Protein AF-A0A9W8L2B1-F1 (afdb_monomer)

Radius of gyration: 26.45 Å; Cα contacts (8 Å, |Δi|>4): 76; chains: 1; bounding box: 71×74×64 Å

Sequence (152 aa):
MVITTKRAAAPSTQTQLKIKTGAVNRLVKERQLYLKEIDEQRVRVEEYRQRAIAETGESKRKTYDADLRKQNEVLEETVLMVPHMERRIRDAMQDLENLVLSMKDGAEDIEALASAKEAIAAAASVFASTNTKPAVSASAKPDVSASAKPAE

InterPro domains:
  IPR004226 Tubulin binding cofactor A [PF02970] (13-120)
  IPR004226 Tubulin binding cofactor A [PTHR21500] (13-128)
  IPR036126 Tubulin binding cofactor A superfamily [SSF46988] (16-119)

Solvent-accessible surface area (backbone atoms only — not comparable to full-atom values): 9078 Å² total; per-residue (Å²): 134,83,83,77,76,79,77,76,74,80,74,51,70,69,55,49,47,56,51,39,31,52,49,33,49,48,43,53,51,52,45,52,50,52,52,51,49,50,53,54,48,50,52,50,49,50,56,51,50,53,52,43,70,72,54,87,50,71,73,60,38,56,50,41,53,52,52,52,50,54,49,48,52,56,44,49,60,55,56,63,45,52,64,55,41,52,50,53,38,50,55,41,39,52,53,40,51,54,51,56,63,72,39,73,86,71,76,86,54,67,66,64,51,51,51,37,53,50,35,43,52,57,56,50,52,62,58,63,65,65,72,63,69,79,80,71,76,77,75,75,74,82,89,83,84,81,91,76,80,91,78,136

Mean predicted aligned error: 12.14 Å

Secondary structure (DSSP, 8-state):
-------PPPPPHHHHHHHHHHHHHHHHHHHHHHHHHHHHHHHHHHHHHHHHHH---HHHHHHHHHHHHHHHHHHHHHHHHHHHHHHHHHHHHHHHHHHHHHTTT----HHHHHHHHHHHHHHHHHHHGGGS--------------------

Nearest PDB structures (foldseek):
  6r2g-assembly1_A  TM=5.305E-01  e=1.442E-02  Human immunodeficiency virus 1
  1g73-assembly2_B  TM=6.289E-01  e=1.417E+00  Homo sapiens
  8auw-assembly1_D  TM=6.347E-01  e=2.205E+00  Homo sapiens
  5sw8-assembly1_B  TM=4.053E-01  e=4.957E-01  Homo sapiens
  4ilo-assembly1_A  TM=4.086E-01  e=2.906E+00  Chlamydia trachomatis L2/434/Bu

pLDDT: mean 79.87, std 19.39, range [30.67, 97.25]

Organism: NCBI:txid417178

Structure (mmCIF, N/CA/C/O backbone):
data_AF-A0A9W8L2B1-F1
#
_entry.id   AF-A0A9W8L2B1-F1
#
loop_
_atom_site.group_PDB
_atom_site.id
_atom_site.type_symbol
_atom_site.label_atom_id
_atom_site.label_alt_id
_atom_site.label_comp_id
_atom_site.label_asym_id
_atom_site.label_entity_id
_atom_site.label_seq_id
_atom_site.pdbx_P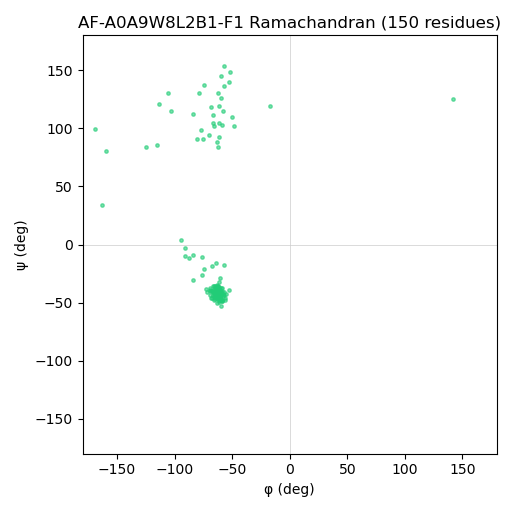DB_ins_code
_atom_site.Cartn_x
_atom_site.Cartn_y
_atom_site.Cartn_z
_atom_site.occupancy
_atom_site.B_iso_or_equiv
_atom_site.auth_seq_id
_atom_site.auth_comp_id
_atom_site.auth_asym_id
_atom_site.auth_atom_id
_atom_site.pdbx_PDB_model_num
ATOM 1 N N . MET A 1 1 ? 10.763 39.900 -26.098 1.00 47.88 1 MET A N 1
ATOM 2 C CA . MET A 1 1 ? 11.621 38.931 -25.384 1.00 47.88 1 MET A CA 1
ATOM 3 C C . MET A 1 1 ? 10.926 37.580 -25.477 1.00 47.88 1 MET A C 1
ATOM 5 O O . MET A 1 1 ? 9.917 37.381 -24.819 1.00 47.88 1 MET A O 1
ATOM 9 N N . VAL A 1 2 ? 11.340 36.732 -26.421 1.00 44.91 2 VAL A N 1
ATOM 10 C CA . VAL A 1 2 ? 10.680 35.442 -26.675 1.00 44.91 2 VAL A CA 1
ATOM 11 C C . VAL A 1 2 ? 11.261 34.450 -25.676 1.00 44.91 2 VAL A C 1
ATOM 13 O O . VAL A 1 2 ? 12.455 34.167 -25.718 1.00 44.91 2 VAL A O 1
ATOM 16 N N . ILE A 1 3 ? 10.450 33.988 -24.728 1.00 56.00 3 ILE A N 1
ATOM 17 C CA . ILE A 1 3 ? 10.858 32.945 -23.788 1.00 56.00 3 ILE A CA 1
ATOM 18 C C . ILE A 1 3 ? 10.828 31.636 -24.575 1.00 56.00 3 ILE A C 1
ATOM 20 O O . ILE A 1 3 ? 9.788 30.996 -24.707 1.00 56.00 3 ILE A O 1
ATOM 24 N N . THR A 1 4 ? 11.957 31.274 -25.176 1.00 51.66 4 THR A N 1
ATOM 25 C CA . THR A 1 4 ? 12.120 30.003 -25.879 1.00 51.66 4 THR A CA 1
ATOM 26 C C . THR A 1 4 ? 12.137 28.889 -24.835 1.00 51.66 4 THR A C 1
ATOM 28 O O . THR A 1 4 ? 13.166 28.590 -24.230 1.00 51.66 4 THR A O 1
ATOM 31 N N . THR A 1 5 ? 10.983 28.284 -24.568 1.00 57.59 5 THR A N 1
ATOM 32 C CA . THR A 1 5 ? 10.889 27.080 -23.743 1.00 57.59 5 THR A CA 1
ATOM 33 C C . THR A 1 5 ? 11.567 25.932 -24.488 1.00 57.59 5 THR A C 1
ATOM 35 O O . THR A 1 5 ? 11.057 25.389 -25.466 1.00 57.59 5 THR A O 1
ATOM 38 N N . LYS A 1 6 ? 12.774 25.575 -24.041 1.00 55.09 6 LYS A N 1
ATOM 39 C CA . LYS A 1 6 ? 13.516 24.398 -24.502 1.00 55.09 6 LYS A CA 1
ATOM 40 C C . LYS A 1 6 ? 12.658 23.157 -24.238 1.00 55.09 6 LYS A C 1
ATOM 42 O O . LYS A 1 6 ? 12.548 22.712 -23.099 1.00 55.09 6 LYS A O 1
ATOM 47 N N . ARG A 1 7 ? 12.017 22.619 -25.279 1.00 55.88 7 ARG A N 1
ATOM 48 C CA . ARG A 1 7 ? 11.261 21.362 -25.212 1.00 55.88 7 ARG A CA 1
ATOM 49 C C . ARG A 1 7 ? 12.218 20.263 -24.745 1.00 55.88 7 ARG A C 1
ATOM 51 O O . ARG A 1 7 ? 13.194 19.972 -25.433 1.00 55.88 7 ARG A O 1
ATOM 58 N N . ALA A 1 8 ? 11.977 19.699 -23.563 1.00 58.38 8 ALA A N 1
ATOM 59 C CA . ALA A 1 8 ? 12.736 18.553 -23.080 1.00 58.38 8 ALA A CA 1
ATOM 60 C C . ALA A 1 8 ? 12.552 17.392 -24.071 1.00 58.38 8 ALA A C 1
ATOM 62 O O . ALA A 1 8 ? 11.420 17.048 -24.421 1.00 58.38 8 ALA A O 1
ATOM 63 N N . ALA A 1 9 ? 13.658 16.832 -24.564 1.00 61.66 9 ALA A N 1
ATOM 64 C CA . ALA A 1 9 ? 13.633 15.603 -25.347 1.00 61.66 9 ALA A CA 1
ATOM 65 C C . ALA A 1 9 ? 13.016 14.479 -24.498 1.00 61.66 9 ALA A C 1
ATOM 67 O O . ALA A 1 9 ? 13.200 14.459 -23.279 1.00 61.66 9 ALA A O 1
ATOM 68 N N . ALA A 1 10 ? 12.266 13.571 -25.130 1.00 65.88 10 ALA A N 1
ATOM 69 C CA . ALA A 1 10 ? 11.688 12.423 -24.436 1.00 65.88 10 ALA A CA 1
ATOM 70 C C . ALA A 1 10 ? 12.793 11.661 -23.674 1.00 65.88 10 ALA A C 1
ATOM 72 O O . ALA A 1 10 ? 13.903 11.535 -24.200 1.00 65.88 10 ALA A O 1
ATOM 73 N N . PRO A 1 11 ? 12.527 11.187 -22.442 1.00 70.31 11 PRO A N 1
ATOM 74 C CA . PRO A 1 11 ? 13.539 10.499 -21.650 1.00 70.31 11 PRO A CA 1
ATOM 75 C C . PRO A 1 11 ? 14.063 9.293 -22.429 1.00 70.31 11 PRO A C 1
ATOM 77 O O . PRO A 1 11 ? 13.270 8.551 -23.016 1.00 70.31 11 PRO A O 1
ATOM 80 N N . SER A 1 12 ? 15.384 9.093 -22.427 1.00 81.94 12 SER A N 1
ATOM 81 C CA . SER A 1 12 ? 15.974 7.907 -23.046 1.00 81.94 12 SER A CA 1
ATOM 82 C C . SER A 1 12 ? 15.375 6.651 -22.417 1.00 81.94 12 SER A C 1
ATOM 84 O O . SER A 1 12 ? 14.930 6.658 -21.264 1.00 81.94 12 SER A O 1
ATOM 86 N N . THR A 1 13 ? 15.358 5.557 -23.169 1.00 82.81 13 THR A N 1
ATOM 87 C CA . THR A 1 13 ? 14.855 4.264 -22.690 1.00 82.81 13 THR A CA 1
ATOM 88 C C . THR A 1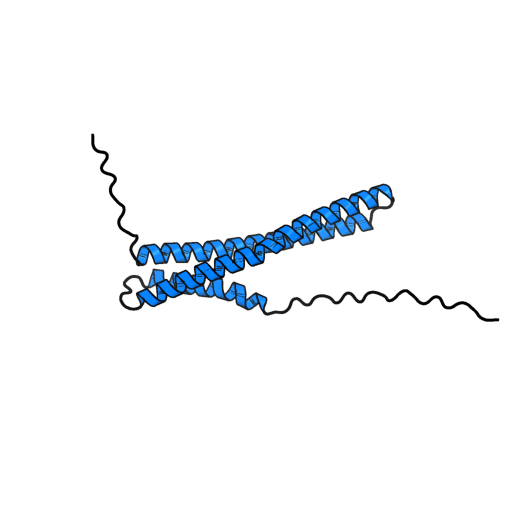 13 ? 15.538 3.863 -21.372 1.00 82.81 13 THR A C 1
ATOM 90 O O . THR A 1 13 ? 14.868 3.431 -20.437 1.00 82.81 13 THR A O 1
ATOM 93 N N . GLN A 1 14 ? 16.842 4.120 -21.232 1.00 82.56 14 GLN A N 1
ATOM 94 C CA . GLN A 1 14 ? 17.616 3.916 -20.000 1.00 82.56 14 GLN A CA 1
ATOM 95 C C . GLN A 1 14 ? 17.114 4.764 -18.817 1.00 82.56 14 GLN A C 1
ATOM 97 O O . GLN A 1 14 ? 16.991 4.267 -17.696 1.00 82.56 14 GLN A O 1
ATOM 102 N N . THR A 1 15 ? 16.793 6.043 -19.042 1.00 87.19 15 THR A N 1
ATOM 103 C CA . THR A 1 15 ? 16.199 6.898 -18.004 1.00 87.19 15 THR A CA 1
ATOM 104 C C . THR A 1 15 ? 14.814 6.391 -17.605 1.00 87.19 15 THR A C 1
ATOM 106 O O . THR A 1 15 ? 14.505 6.331 -16.415 1.00 87.19 15 THR A O 1
ATOM 109 N N . GLN A 1 16 ? 13.997 5.967 -18.573 1.00 89.75 16 GLN A N 1
ATOM 110 C CA . GLN A 1 16 ? 12.679 5.386 -18.302 1.00 89.75 16 GLN A CA 1
ATOM 111 C C . GLN A 1 16 ? 12.778 4.103 -17.473 1.00 89.75 16 GLN A C 1
ATOM 113 O O . GLN A 1 16 ? 11.975 3.915 -16.560 1.00 89.75 16 GLN A O 1
ATOM 118 N N . LEU A 1 17 ? 13.790 3.268 -17.731 1.00 91.00 17 LEU A N 1
ATOM 119 C CA . LEU A 1 17 ? 14.038 2.042 -16.977 1.00 91.00 17 LEU A CA 1
ATOM 120 C C . LEU A 1 17 ? 14.284 2.356 -15.501 1.00 91.00 17 LEU A C 1
ATOM 122 O O . LEU A 1 17 ? 13.563 1.861 -14.641 1.00 91.00 17 LEU A O 1
ATOM 126 N N . LYS A 1 18 ? 15.221 3.263 -15.202 1.00 91.62 18 LYS A N 1
ATOM 127 C CA . LYS A 1 18 ? 15.525 3.677 -13.820 1.00 91.62 18 LYS A CA 1
ATOM 128 C C . LYS A 1 18 ? 14.298 4.271 -13.116 1.00 91.62 18 LYS A C 1
ATOM 130 O O . LYS A 1 18 ? 14.045 3.967 -11.949 1.00 91.62 18 LYS A O 1
ATOM 135 N N . ILE A 1 19 ? 13.503 5.075 -13.828 1.00 93.75 19 ILE A N 1
ATOM 136 C CA . ILE A 1 19 ? 12.268 5.668 -13.293 1.00 93.75 19 ILE A CA 1
ATOM 137 C C . ILE A 1 19 ? 11.244 4.584 -12.939 1.00 93.75 19 ILE A C 1
ATOM 139 O O . ILE A 1 19 ? 10.725 4.588 -11.819 1.00 93.75 19 ILE A O 1
ATOM 143 N N . LYS A 1 20 ? 10.961 3.660 -13.865 1.00 94.75 20 LYS A N 1
ATOM 144 C CA . LYS A 1 20 ? 9.968 2.596 -13.665 1.00 94.75 20 LYS A CA 1
ATOM 145 C C . LYS A 1 20 ? 10.419 1.594 -12.597 1.00 94.75 20 LYS A C 1
ATOM 147 O O . LYS A 1 20 ? 9.621 1.271 -11.722 1.00 94.75 20 LYS A O 1
ATOM 152 N N . THR A 1 21 ? 11.700 1.219 -12.561 1.00 95.94 21 THR A N 1
ATOM 153 C CA . THR A 1 21 ? 12.291 0.424 -11.467 1.00 95.94 21 THR A CA 1
ATOM 154 C C . THR A 1 21 ? 12.080 1.099 -10.111 1.00 95.94 21 THR A C 1
ATOM 156 O O . THR A 1 21 ? 11.599 0.482 -9.160 1.00 95.94 21 THR A O 1
ATOM 159 N N . GLY A 1 22 ? 12.368 2.402 -10.016 1.00 96.19 22 GLY A N 1
ATOM 160 C CA . GLY A 1 22 ? 12.135 3.167 -8.793 1.00 96.19 22 GLY A CA 1
ATOM 161 C C . GLY A 1 22 ? 10.657 3.237 -8.392 1.00 96.19 22 GLY A C 1
ATOM 162 O O . GLY A 1 22 ? 10.350 3.216 -7.200 1.00 96.19 22 GLY A O 1
ATOM 163 N N . ALA A 1 23 ? 9.741 3.314 -9.361 1.00 96.69 23 ALA A N 1
ATOM 164 C CA . ALA A 1 23 ? 8.303 3.321 -9.102 1.00 96.69 23 ALA A CA 1
ATOM 165 C C . ALA A 1 23 ? 7.827 1.992 -8.496 1.00 96.69 23 ALA A C 1
ATOM 167 O O . ALA A 1 23 ? 7.156 2.015 -7.466 1.00 96.69 23 ALA A O 1
ATOM 168 N N . VAL A 1 24 ? 8.242 0.855 -9.066 1.00 97.12 24 VAL A N 1
ATOM 169 C CA . VAL A 1 24 ? 7.917 -0.482 -8.537 1.00 97.12 24 VAL A CA 1
ATOM 170 C C . VAL A 1 24 ? 8.429 -0.639 -7.103 1.00 97.12 24 VAL A C 1
ATOM 172 O O . VAL A 1 24 ? 7.660 -0.984 -6.208 1.00 97.12 24 VAL A O 1
ATOM 175 N N . ASN A 1 25 ? 9.693 -0.287 -6.847 1.00 96.31 25 ASN A N 1
ATOM 176 C CA . ASN A 1 25 ? 10.288 -0.389 -5.511 1.00 96.31 25 ASN A CA 1
ATOM 177 C C . ASN A 1 25 ? 9.551 0.449 -4.454 1.00 96.31 25 ASN A C 1
ATOM 179 O O . ASN A 1 25 ? 9.417 0.018 -3.308 1.00 96.31 25 ASN A O 1
ATOM 183 N N . ARG A 1 26 ? 9.072 1.647 -4.813 1.00 97.25 26 ARG A N 1
ATOM 184 C CA . ARG A 1 26 ? 8.275 2.487 -3.904 1.00 97.25 26 ARG A CA 1
ATOM 185 C C . ARG A 1 26 ? 6.918 1.862 -3.603 1.00 97.25 26 ARG A C 1
ATOM 187 O O . ARG A 1 26 ? 6.571 1.753 -2.435 1.00 97.25 26 ARG A O 1
ATOM 194 N N . LEU A 1 27 ? 6.210 1.378 -4.623 1.00 96.88 27 LEU A N 1
ATOM 195 C CA . LEU A 1 27 ? 4.898 0.748 -4.448 1.00 96.88 27 LEU A CA 1
ATOM 196 C C . LEU A 1 27 ? 4.970 -0.517 -3.579 1.00 96.88 27 LEU A C 1
ATOM 198 O O . LEU A 1 27 ? 4.116 -0.725 -2.719 1.00 96.88 27 LEU A O 1
ATOM 202 N N . VAL A 1 28 ? 6.014 -1.338 -3.745 1.00 95.88 28 VAL A N 1
ATOM 203 C CA . VAL A 1 28 ? 6.243 -2.518 -2.892 1.00 95.88 28 VAL A CA 1
ATOM 204 C C . VAL A 1 28 ? 6.446 -2.109 -1.428 1.00 95.88 28 VAL A C 1
ATOM 206 O O . VAL A 1 28 ? 5.850 -2.716 -0.537 1.00 95.88 28 VAL A O 1
ATOM 209 N N . LYS A 1 29 ? 7.231 -1.054 -1.169 1.00 95.56 29 LYS A N 1
ATOM 210 C CA . LYS A 1 29 ? 7.431 -0.516 0.187 1.00 95.56 29 LYS A CA 1
ATOM 211 C C . LYS A 1 29 ? 6.151 0.087 0.767 1.00 95.56 29 LYS A C 1
ATOM 213 O O . LYS A 1 29 ? 5.844 -0.176 1.923 1.00 95.56 29 LYS A O 1
ATOM 218 N N . GLU A 1 30 ? 5.385 0.841 -0.020 1.00 95.56 30 GLU A N 1
ATOM 219 C CA . GLU A 1 30 ? 4.084 1.389 0.395 1.00 95.56 30 GLU A CA 1
ATOM 220 C C . GLU A 1 30 ? 3.140 0.270 0.849 1.00 95.56 30 GLU A C 1
ATOM 222 O O . GLU A 1 30 ? 2.572 0.347 1.936 1.00 95.56 30 GLU A O 1
ATOM 227 N N . ARG A 1 31 ? 3.041 -0.828 0.087 1.00 95.06 31 ARG A N 1
ATOM 228 C CA . ARG A 1 31 ? 2.249 -1.993 0.506 1.00 95.06 31 ARG A CA 1
ATOM 229 C C . ARG A 1 31 ? 2.740 -2.590 1.827 1.00 95.06 31 ARG A C 1
ATOM 231 O O . ARG A 1 31 ? 1.919 -2.954 2.662 1.00 95.06 31 ARG A O 1
ATOM 238 N N . GLN A 1 32 ? 4.053 -2.712 2.025 1.00 94.88 32 GLN A N 1
ATOM 239 C CA . GLN A 1 32 ? 4.611 -3.222 3.285 1.00 94.88 32 GLN A CA 1
ATOM 240 C C . GLN A 1 32 ? 4.271 -2.317 4.476 1.00 94.88 32 GLN A C 1
ATOM 242 O O . GLN A 1 32 ? 3.983 -2.827 5.556 1.00 94.88 32 GLN A O 1
ATOM 247 N N . LEU A 1 33 ? 4.259 -0.995 4.280 1.00 95.38 33 LEU A N 1
ATOM 248 C CA . LEU A 1 33 ? 3.852 -0.043 5.315 1.00 95.38 33 LEU A CA 1
ATOM 249 C C . LEU A 1 33 ? 2.380 -0.227 5.699 1.00 95.38 33 LEU A C 1
ATOM 251 O O . LEU A 1 33 ? 2.090 -0.328 6.887 1.00 95.38 33 LEU A O 1
ATOM 255 N N . TYR A 1 34 ? 1.479 -0.374 4.722 1.00 94.94 34 TYR A N 1
ATOM 256 C CA . TYR A 1 34 ? 0.067 -0.658 5.003 1.00 94.94 34 TYR A CA 1
ATOM 257 C C . TYR A 1 34 ? -0.134 -1.982 5.749 1.00 94.94 34 TYR A C 1
ATOM 259 O O . TYR A 1 34 ? -0.956 -2.053 6.657 1.00 94.94 34 TYR A O 1
ATOM 267 N N . LEU A 1 35 ? 0.628 -3.032 5.419 1.00 94.56 35 LEU A N 1
ATOM 268 C CA . LEU A 1 35 ? 0.564 -4.297 6.163 1.00 94.56 35 LEU A CA 1
ATOM 269 C C . LEU A 1 35 ? 1.010 -4.136 7.620 1.00 94.56 35 LEU A C 1
ATOM 271 O O . LEU A 1 35 ? 0.342 -4.638 8.520 1.00 94.56 35 LEU A O 1
ATOM 275 N N . LYS A 1 36 ? 2.097 -3.395 7.860 1.00 95.50 36 LYS A N 1
ATOM 276 C CA . LYS A 1 36 ? 2.562 -3.099 9.220 1.00 95.50 36 LYS A CA 1
ATOM 277 C C . LYS A 1 36 ? 1.516 -2.315 10.011 1.00 95.50 36 LYS A C 1
ATOM 279 O O . LYS A 1 36 ? 1.285 -2.607 11.178 1.00 95.50 36 LYS A O 1
ATOM 284 N N . GLU A 1 37 ? 0.869 -1.344 9.373 1.00 94.81 37 GLU A N 1
ATOM 285 C CA . GLU A 1 37 ? -0.190 -0.552 9.996 1.00 94.81 37 GLU A CA 1
ATOM 286 C C . GLU A 1 37 ? -1.408 -1.412 10.368 1.00 94.81 37 GLU A C 1
ATOM 288 O O . GLU A 1 37 ? -1.927 -1.286 11.476 1.00 94.81 37 GLU A O 1
ATOM 293 N N . ILE A 1 38 ? -1.809 -2.348 9.502 1.00 95.88 38 ILE A N 1
ATOM 294 C CA . ILE A 1 38 ? -2.865 -3.330 9.800 1.00 95.88 38 ILE A CA 1
ATOM 295 C C . ILE A 1 38 ? -2.506 -4.160 11.037 1.00 95.88 38 ILE A C 1
ATOM 297 O O . ILE A 1 38 ? -3.356 -4.369 11.904 1.00 95.88 38 ILE A O 1
ATOM 301 N N . ASP A 1 39 ? -1.260 -4.625 11.147 1.00 96.06 39 ASP A N 1
ATOM 302 C CA . ASP A 1 39 ? -0.812 -5.409 12.301 1.00 96.06 39 ASP A CA 1
ATOM 303 C C . ASP A 1 39 ? -0.831 -4.578 13.597 1.00 96.06 39 ASP A C 1
ATOM 305 O O . ASP A 1 39 ? -1.336 -5.039 14.622 1.00 96.06 39 ASP A O 1
ATOM 309 N N . GLU A 1 40 ? -0.366 -3.326 13.556 1.00 95.12 40 GLU A N 1
ATOM 310 C CA . GLU A 1 40 ? -0.408 -2.404 14.702 1.00 95.12 40 GLU A CA 1
ATOM 311 C C . GLU A 1 40 ? -1.849 -2.094 15.144 1.00 95.12 40 GLU A C 1
ATOM 313 O O . GLU A 1 40 ? -2.167 -2.122 16.338 1.00 95.12 40 GLU A O 1
ATOM 318 N N . GLN A 1 41 ? -2.747 -1.838 14.190 1.00 94.25 41 GLN A N 1
ATOM 319 C CA . GLN A 1 41 ? -4.163 -1.591 14.461 1.00 94.25 41 GLN A CA 1
ATOM 320 C C . GLN A 1 41 ? -4.856 -2.836 15.038 1.00 94.25 41 GLN A C 1
ATOM 322 O O . GLN A 1 41 ? -5.650 -2.706 15.970 1.00 94.25 41 GLN A O 1
ATOM 327 N N . ARG A 1 42 ? -4.518 -4.047 14.573 1.00 94.94 42 ARG A N 1
ATOM 328 C CA . ARG A 1 42 ? -5.022 -5.312 15.143 1.00 94.94 42 ARG A CA 1
ATOM 329 C C . ARG A 1 42 ? -4.616 -5.500 16.598 1.00 94.94 42 ARG A C 1
ATOM 331 O O . ARG A 1 42 ? -5.465 -5.853 17.415 1.00 94.94 42 ARG A O 1
ATOM 338 N N . VAL A 1 43 ? -3.350 -5.237 16.929 1.00 95.44 43 VAL A N 1
ATOM 339 C CA . VAL A 1 43 ? -2.870 -5.287 18.320 1.00 95.44 43 VAL A CA 1
ATOM 340 C C . VAL A 1 43 ? -3.655 -4.298 19.178 1.00 95.44 43 VAL A C 1
ATOM 342 O O . VAL A 1 43 ? -4.181 -4.670 20.224 1.00 95.44 43 VAL A O 1
ATOM 345 N N . ARG A 1 44 ? -3.830 -3.063 18.698 1.00 91.56 44 ARG A N 1
ATOM 346 C CA . ARG A 1 44 ? -4.603 -2.038 19.407 1.00 91.56 44 ARG A CA 1
ATOM 347 C C . ARG A 1 44 ? -6.063 -2.454 19.620 1.00 91.56 44 ARG A C 1
ATOM 349 O O . ARG A 1 44 ? -6.578 -2.286 20.723 1.00 91.56 44 ARG A O 1
ATOM 356 N N . VAL A 1 45 ? -6.735 -2.999 18.604 1.00 93.31 45 VAL A N 1
ATOM 357 C CA . VAL A 1 45 ? -8.113 -3.513 18.722 1.00 93.31 45 VAL A CA 1
ATOM 358 C C . VAL A 1 45 ? -8.202 -4.588 19.806 1.00 93.31 45 VAL A C 1
ATOM 360 O O . VAL A 1 45 ? -9.122 -4.555 20.624 1.00 93.31 45 VAL A O 1
ATOM 363 N N . GLU A 1 46 ? -7.238 -5.505 19.859 1.00 92.38 46 GLU A N 1
ATOM 364 C CA . GLU A 1 46 ? -7.204 -6.565 20.867 1.00 92.38 46 GLU A CA 1
ATOM 365 C C . GLU A 1 46 ? -6.979 -6.007 22.285 1.00 92.38 46 GLU A C 1
ATOM 367 O O . GLU A 1 46 ? -7.685 -6.386 23.219 1.00 92.38 46 GLU A O 1
ATOM 372 N N . GLU A 1 47 ? -6.095 -5.021 22.455 1.00 90.62 47 GLU A N 1
ATOM 373 C CA . GLU A 1 47 ? -5.923 -4.313 23.73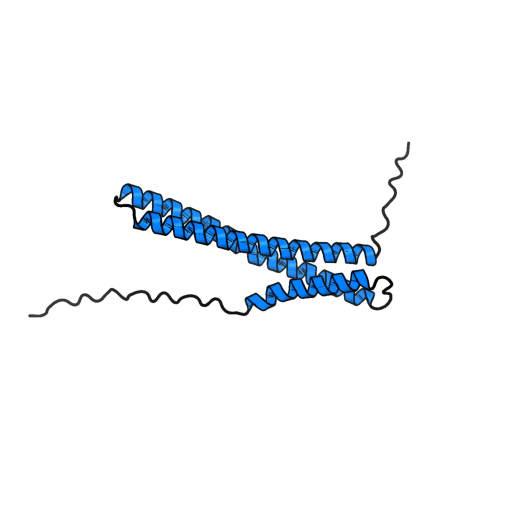4 1.00 90.62 47 GLU A CA 1
ATOM 374 C C . GLU A 1 47 ? -7.209 -3.597 24.186 1.00 90.62 47 GLU A C 1
ATOM 376 O O . GLU A 1 47 ? -7.556 -3.596 25.372 1.00 90.62 47 GLU A O 1
ATOM 381 N N . TYR A 1 48 ? -7.942 -2.970 23.258 1.00 86.88 48 TYR A N 1
ATOM 382 C CA . TYR A 1 48 ? -9.252 -2.377 23.552 1.00 86.88 48 TYR A CA 1
ATOM 383 C C . TYR A 1 48 ? -10.273 -3.441 23.957 1.00 86.88 48 TYR A C 1
ATOM 385 O O . TYR A 1 48 ? -11.014 -3.241 24.921 1.00 86.88 48 TYR A O 1
ATOM 393 N N . ARG A 1 49 ? -10.277 -4.588 23.272 1.00 87.81 49 ARG A N 1
ATOM 394 C CA . ARG A 1 49 ? -11.162 -5.714 23.575 1.00 87.81 49 ARG A CA 1
ATOM 395 C C . ARG A 1 49 ? -10.925 -6.260 24.979 1.00 87.81 49 ARG A C 1
ATOM 397 O O . ARG A 1 49 ? -11.881 -6.469 25.722 1.00 87.81 49 ARG A O 1
ATOM 404 N N . GLN A 1 50 ? -9.668 -6.450 25.365 1.00 88.38 50 GLN A N 1
ATOM 405 C CA . GLN A 1 50 ? -9.309 -6.948 26.695 1.00 88.38 50 GLN A CA 1
ATOM 406 C C . GLN A 1 50 ? -9.712 -5.965 27.798 1.00 88.38 50 GLN A C 1
ATOM 408 O O . GLN A 1 50 ? -10.293 -6.376 28.804 1.00 88.38 50 GLN A O 1
ATOM 413 N N . ARG A 1 51 ? -9.496 -4.658 27.585 1.00 86.19 51 ARG A N 1
ATOM 414 C CA . ARG A 1 51 ? -9.964 -3.617 28.517 1.00 86.19 51 ARG A CA 1
ATOM 415 C C . ARG A 1 51 ? -11.485 -3.608 28.665 1.00 86.19 51 ARG A C 1
ATOM 417 O O . ARG A 1 51 ? -11.977 -3.519 29.785 1.00 86.19 51 ARG A O 1
ATOM 424 N N . ALA A 1 52 ? -12.223 -3.779 27.568 1.00 84.50 52 ALA A N 1
ATOM 425 C CA . ALA A 1 52 ? -13.684 -3.853 27.596 1.00 84.50 52 ALA A CA 1
ATOM 426 C C . ALA A 1 52 ? -14.208 -5.059 28.403 1.00 84.50 52 ALA A C 1
ATOM 428 O O . ALA A 1 52 ? -15.233 -4.953 29.077 1.00 84.50 52 ALA A O 1
ATOM 429 N N . ILE A 1 53 ? -13.506 -6.200 28.362 1.00 83.12 53 ILE A N 1
ATOM 430 C CA . ILE A 1 53 ? -13.856 -7.404 29.139 1.00 83.12 53 ILE A CA 1
ATOM 431 C C . ILE A 1 53 ? -13.617 -7.189 30.640 1.00 83.12 53 ILE A C 1
ATOM 433 O O . ILE A 1 53 ? -14.411 -7.666 31.451 1.00 83.12 53 ILE A O 1
ATOM 437 N N . ALA A 1 54 ? -12.548 -6.477 31.005 1.00 84.31 54 ALA A N 1
ATOM 438 C CA . ALA A 1 54 ? -12.169 -6.233 32.397 1.00 84.31 54 ALA A CA 1
ATOM 439 C C . ALA A 1 54 ? -13.059 -5.198 33.115 1.00 84.31 54 ALA A C 1
ATOM 441 O O . ALA A 1 54 ? -13.109 -5.181 34.345 1.00 84.31 54 ALA A O 1
ATOM 442 N N . GLU A 1 55 ? -13.757 -4.331 32.377 1.00 81.50 55 GLU A N 1
ATOM 443 C CA . GLU A 1 55 ? -14.573 -3.271 32.968 1.00 81.50 55 GLU A CA 1
ATOM 444 C C . GLU A 1 55 ? -15.929 -3.793 33.477 1.00 81.50 55 GLU A C 1
ATOM 446 O O . GLU A 1 55 ? -16.702 -4.441 32.762 1.00 81.50 55 GLU A O 1
ATOM 451 N N . THR A 1 56 ? -16.258 -3.443 34.721 1.00 69.06 56 THR A N 1
ATOM 452 C CA . THR A 1 56 ? -17.548 -3.737 35.350 1.00 69.06 56 THR A CA 1
ATOM 453 C C . THR A 1 56 ? -18.418 -2.475 35.373 1.00 69.06 56 THR A C 1
ATOM 455 O O . THR A 1 56 ? -18.093 -1.469 35.998 1.00 69.06 56 THR A O 1
ATOM 458 N N . GLY A 1 57 ? -19.537 -2.505 34.644 1.00 76.62 57 GLY A N 1
ATOM 459 C CA . GLY A 1 57 ? -20.510 -1.408 34.592 1.00 76.62 57 GLY A CA 1
ATOM 460 C C . GLY A 1 57 ? -21.100 -1.198 33.197 1.00 76.62 57 GLY A C 1
ATOM 461 O O . GLY A 1 57 ? -20.373 -0.993 32.227 1.00 76.62 57 GLY A O 1
ATOM 462 N N . GLU A 1 58 ? -22.429 -1.220 33.096 1.00 76.50 58 GLU A N 1
ATOM 463 C CA . GLU A 1 58 ? -23.164 -1.216 31.822 1.00 76.50 58 GLU A CA 1
ATOM 464 C C . GLU A 1 58 ? -22.888 0.033 30.966 1.00 76.50 58 GLU A C 1
ATOM 466 O O . GLU A 1 58 ? -22.591 -0.086 29.776 1.00 76.50 58 GLU A O 1
ATOM 471 N N . SER A 1 59 ? -22.881 1.228 31.572 1.00 75.31 59 SER A N 1
ATOM 472 C CA . SER A 1 59 ? -22.592 2.481 30.858 1.00 75.31 59 SER A CA 1
ATOM 473 C C . SER A 1 59 ? -21.178 2.523 30.277 1.00 75.31 59 SER A C 1
ATOM 475 O O . SER A 1 59 ? -21.003 2.953 29.140 1.00 75.31 59 SER A O 1
ATOM 477 N N . LYS A 1 60 ? -20.174 2.044 31.026 1.00 77.12 60 LYS A N 1
ATOM 478 C CA . LYS A 1 60 ? -18.781 2.011 30.557 1.00 77.12 60 LYS A CA 1
ATOM 479 C C . LYS A 1 60 ? -18.565 0.933 29.498 1.00 77.12 60 LYS A C 1
ATOM 481 O O . LYS A 1 60 ? -17.861 1.157 28.520 1.00 77.12 60 LYS A O 1
ATOM 486 N N . ARG A 1 61 ? -19.209 -0.227 29.643 1.00 77.69 61 ARG A N 1
ATOM 487 C CA . ARG A 1 61 ? -19.172 -1.280 28.621 1.00 77.69 61 ARG A CA 1
ATOM 488 C C . ARG A 1 61 ? -19.724 -0.769 27.288 1.00 77.69 61 ARG A C 1
ATOM 490 O O . ARG A 1 61 ? -19.095 -0.962 26.255 1.00 77.69 61 ARG A O 1
ATOM 497 N N . LYS A 1 62 ? -20.836 -0.028 27.319 1.00 80.12 62 LYS A N 1
ATOM 498 C CA . LYS A 1 62 ? -21.453 0.546 26.116 1.00 80.12 62 LYS A CA 1
ATOM 499 C C . LYS A 1 62 ? -20.551 1.565 25.406 1.00 80.12 62 LYS A C 1
ATOM 501 O O . LYS A 1 62 ? -20.554 1.611 24.178 1.00 80.12 62 LYS A O 1
ATOM 506 N N . THR A 1 63 ? -19.774 2.360 26.148 1.00 83.00 63 THR A N 1
ATOM 507 C CA . THR A 1 63 ? -18.782 3.273 25.550 1.00 83.00 63 THR A CA 1
ATOM 508 C C . THR A 1 63 ? -17.613 2.511 24.929 1.00 83.00 63 THR A C 1
ATOM 510 O O . THR A 1 63 ? -17.257 2.792 23.789 1.00 83.00 63 THR A O 1
ATOM 513 N N . TYR A 1 64 ? -17.087 1.485 25.609 1.00 84.38 64 TYR A N 1
ATOM 514 C CA . TYR A 1 64 ? -16.022 0.642 25.053 1.00 84.38 64 TYR A CA 1
ATOM 515 C C . TYR A 1 64 ? -16.455 -0.105 23.786 1.00 84.38 64 TYR A C 1
ATOM 517 O O . TYR A 1 64 ? -15.675 -0.207 22.843 1.00 84.38 64 TYR A O 1
ATOM 525 N N . ASP A 1 65 ? -17.698 -0.589 23.732 1.00 85.00 65 ASP A N 1
ATOM 526 C CA . ASP A 1 65 ? -18.238 -1.251 22.541 1.00 85.00 65 ASP A CA 1
ATOM 527 C C . ASP A 1 65 ? -18.313 -0.293 21.341 1.00 85.00 65 ASP A C 1
ATOM 529 O O . ASP A 1 65 ? -18.037 -0.694 20.209 1.00 85.00 65 ASP A O 1
ATOM 533 N N . ALA A 1 66 ? -18.673 0.975 21.571 1.00 88.94 66 ALA A N 1
ATOM 534 C CA . ALA A 1 66 ? -18.691 1.996 20.526 1.00 88.94 66 ALA A CA 1
ATOM 535 C C . ALA A 1 66 ? -17.273 2.319 20.026 1.00 88.94 66 ALA A C 1
ATOM 537 O O . ALA A 1 66 ? -17.049 2.373 18.815 1.00 88.94 66 ALA A O 1
ATOM 538 N N . ASP A 1 67 ? -16.311 2.460 20.940 1.00 90.19 67 ASP A N 1
ATOM 539 C CA . ASP A 1 67 ? -14.908 2.693 20.590 1.00 90.19 67 ASP A CA 1
ATOM 540 C C . ASP A 1 67 ? -14.320 1.512 19.808 1.00 90.19 67 ASP A C 1
ATOM 542 O O . ASP A 1 67 ? -13.654 1.710 18.793 1.00 90.19 67 ASP A O 1
ATOM 546 N N . LEU A 1 68 ? -14.608 0.276 20.223 1.00 92.25 68 LEU A N 1
ATOM 547 C CA . LEU A 1 68 ? -14.133 -0.930 19.546 1.00 92.25 68 LEU A CA 1
ATOM 548 C C . LEU A 1 68 ? -14.716 -1.064 18.134 1.00 92.25 68 LEU A C 1
ATOM 550 O O . LEU A 1 68 ? -13.993 -1.440 17.214 1.00 92.25 68 LEU A O 1
ATOM 554 N N . ARG A 1 69 ? -15.994 -0.716 17.932 1.00 92.75 69 ARG A N 1
ATOM 555 C CA . ARG A 1 69 ? -16.593 -0.649 16.586 1.00 92.75 69 ARG A CA 1
ATOM 556 C C . ARG A 1 69 ? -15.859 0.348 15.702 1.00 92.75 69 ARG A C 1
ATOM 558 O O . ARG A 1 69 ? -15.448 -0.020 14.610 1.00 92.75 69 ARG A O 1
ATOM 565 N N . LYS A 1 70 ? -15.604 1.554 16.210 1.00 94.00 70 LYS A N 1
ATOM 566 C CA . LYS A 1 70 ? -14.874 2.582 15.466 1.00 94.00 70 LYS A CA 1
ATOM 567 C C . LYS A 1 70 ? -13.448 2.146 15.113 1.00 94.00 70 LYS A C 1
ATOM 569 O O . LYS A 1 70 ? -12.985 2.404 14.010 1.00 94.00 70 LYS A O 1
ATOM 574 N N . GLN A 1 71 ? -12.745 1.472 16.025 1.00 93.62 71 GLN A N 1
ATOM 575 C CA . GLN A 1 71 ? -11.406 0.946 15.731 1.00 93.62 71 GLN A CA 1
ATOM 576 C C . GLN A 1 71 ? -11.439 -0.157 14.664 1.00 93.62 71 GLN A C 1
ATOM 578 O O . GLN A 1 71 ? -10.540 -0.218 13.830 1.00 93.62 71 GLN A O 1
ATOM 583 N N . ASN A 1 72 ? -12.479 -0.997 14.653 1.00 93.94 72 ASN A N 1
ATOM 584 C CA . ASN A 1 72 ? -12.669 -1.983 13.588 1.00 93.94 72 ASN A CA 1
ATOM 585 C C . ASN A 1 72 ? -12.981 -1.325 12.239 1.00 93.94 72 ASN A C 1
ATOM 587 O O . ASN A 1 72 ? -12.432 -1.763 11.238 1.00 93.94 72 ASN A O 1
ATOM 591 N N . GLU A 1 73 ? -13.791 -0.263 12.207 1.00 95.56 73 GLU A N 1
ATOM 592 C CA . GLU A 1 73 ? -14.064 0.500 10.978 1.00 95.56 73 GLU A CA 1
ATOM 593 C C . GLU A 1 73 ? -12.764 1.067 10.381 1.00 95.56 73 GLU A C 1
ATOM 595 O O . GLU A 1 73 ? -12.475 0.853 9.206 1.00 95.56 73 GLU A O 1
ATOM 600 N N . VAL A 1 74 ? -11.916 1.690 11.207 1.00 94.56 74 VAL A N 1
ATOM 601 C CA . VAL A 1 74 ? -10.602 2.209 10.776 1.00 94.56 74 VAL A CA 1
ATOM 602 C C . VAL A 1 74 ? -9.678 1.087 10.279 1.00 94.56 74 VAL A C 1
ATOM 604 O O . VAL A 1 74 ? -8.961 1.249 9.285 1.00 94.56 74 VAL A O 1
ATOM 607 N N . LEU A 1 75 ? -9.697 -0.069 10.950 1.00 95.06 75 LEU A N 1
ATOM 608 C CA . LEU A 1 75 ? -8.943 -1.246 10.523 1.00 95.06 75 LEU A CA 1
ATOM 609 C C . LEU A 1 75 ? -9.422 -1.759 9.162 1.00 95.06 75 LEU A C 1
ATOM 611 O O . LEU A 1 75 ? -8.604 -2.048 8.289 1.00 95.06 75 LEU A O 1
ATOM 615 N N . GLU A 1 76 ? -10.734 -1.854 8.960 1.00 95.38 76 GLU A N 1
ATOM 616 C CA . GLU A 1 76 ? -11.328 -2.275 7.692 1.00 95.38 76 GLU A CA 1
ATOM 617 C C . GLU A 1 76 ? -10.966 -1.313 6.556 1.00 95.38 76 GLU A C 1
ATOM 619 O O . GLU A 1 76 ? -10.516 -1.768 5.505 1.00 95.38 76 GLU A O 1
ATOM 624 N N . GLU A 1 77 ? -11.052 0.002 6.775 1.00 94.44 77 GLU A N 1
ATOM 625 C CA . GLU A 1 77 ? -10.623 1.015 5.800 1.00 94.44 77 GLU A CA 1
ATOM 626 C C . GLU A 1 77 ? -9.158 0.824 5.378 1.00 94.44 77 GLU A C 1
ATOM 628 O O . GLU A 1 77 ? -8.834 0.872 4.189 1.00 94.44 77 GLU A O 1
ATOM 633 N N . THR A 1 78 ? -8.276 0.528 6.336 1.00 93.31 78 THR A N 1
ATOM 634 C CA . THR A 1 78 ? -6.848 0.299 6.069 1.00 93.31 78 THR A CA 1
ATOM 635 C C . THR A 1 78 ? -6.626 -1.011 5.302 1.00 93.31 78 THR A C 1
ATOM 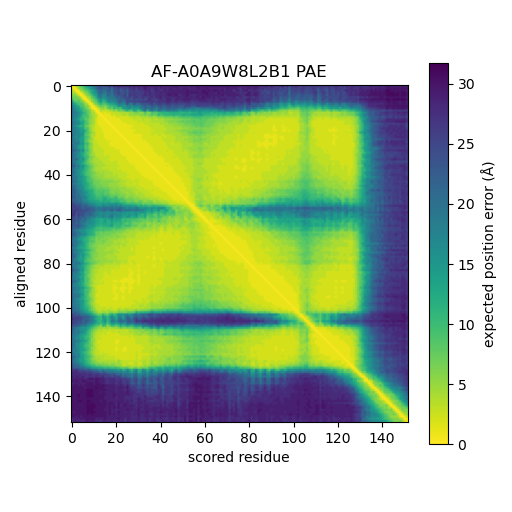637 O O . THR A 1 78 ? -5.843 -1.060 4.350 1.00 93.31 78 THR A O 1
ATOM 640 N N . VAL A 1 79 ? -7.358 -2.077 5.641 1.00 94.31 79 VAL A N 1
ATOM 641 C CA . VAL A 1 79 ? -7.316 -3.362 4.920 1.00 94.31 79 VAL A CA 1
ATOM 642 C C . VAL A 1 79 ? -7.760 -3.202 3.464 1.00 94.31 79 VAL A C 1
ATOM 644 O O . VAL A 1 79 ? -7.145 -3.786 2.566 1.00 94.31 79 VAL A O 1
ATOM 647 N N . LEU A 1 80 ? -8.771 -2.370 3.202 1.00 93.88 80 LEU A N 1
ATOM 648 C CA . LEU A 1 80 ? -9.261 -2.089 1.850 1.00 93.88 80 LEU A CA 1
ATOM 649 C C . LEU A 1 80 ? -8.223 -1.381 0.957 1.00 93.88 80 LEU A C 1
ATOM 651 O O . LEU A 1 80 ? -8.350 -1.422 -0.271 1.00 93.88 80 LEU A O 1
ATOM 655 N N . MET A 1 81 ? -7.161 -0.802 1.529 1.00 93.19 81 MET A N 1
ATOM 656 C CA . MET A 1 81 ? -6.063 -0.198 0.762 1.00 93.19 81 MET A CA 1
ATOM 657 C C . MET A 1 81 ? -5.100 -1.227 0.162 1.00 93.19 81 MET A C 1
ATOM 659 O O . MET A 1 81 ? -4.487 -0.956 -0.877 1.00 93.19 81 MET A O 1
ATOM 663 N N . VAL A 1 82 ? -4.971 -2.420 0.752 1.00 93.19 82 VAL A N 1
ATOM 664 C CA . VAL A 1 82 ? -4.013 -3.440 0.285 1.00 93.19 82 VAL A CA 1
ATOM 665 C C . VAL A 1 82 ? -4.306 -3.888 -1.156 1.00 93.19 82 VAL A C 1
ATOM 667 O O . VAL A 1 82 ? -3.384 -3.831 -1.977 1.00 93.19 82 VAL A O 1
ATOM 670 N N . PRO A 1 83 ? -5.559 -4.218 -1.540 1.00 93.69 83 PRO A N 1
ATOM 671 C CA . PRO A 1 83 ? -5.890 -4.538 -2.930 1.00 93.69 83 PRO A CA 1
ATOM 672 C C . PRO A 1 83 ? -5.628 -3.381 -3.906 1.00 93.69 83 PRO A C 1
ATOM 674 O O . PRO A 1 83 ? -5.276 -3.611 -5.067 1.00 93.69 83 PRO A O 1
ATOM 677 N N . HIS A 1 84 ? -5.787 -2.129 -3.458 1.00 94.44 84 HIS A N 1
ATOM 678 C CA . HIS A 1 84 ? -5.486 -0.960 -4.285 1.00 94.44 84 HIS A CA 1
ATOM 679 C C . HIS A 1 84 ? -3.984 -0.869 -4.587 1.00 94.44 84 HIS A C 1
ATOM 681 O O . HIS A 1 84 ? -3.602 -0.687 -5.747 1.00 94.44 84 HIS A O 1
ATOM 687 N N . MET A 1 85 ? -3.133 -1.070 -3.577 1.00 95.00 85 MET A N 1
ATOM 688 C CA . MET A 1 85 ? -1.680 -1.108 -3.771 1.00 95.00 85 ME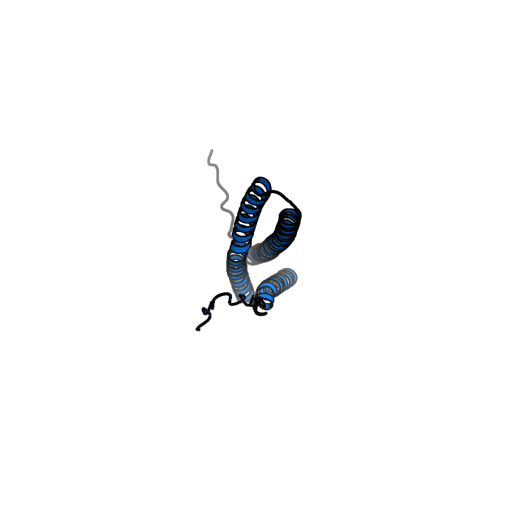T A CA 1
ATOM 689 C C . MET A 1 85 ? -1.252 -2.283 -4.646 1.00 95.00 85 MET A C 1
ATOM 691 O O . MET A 1 85 ? -0.437 -2.109 -5.546 1.00 95.00 85 MET A O 1
ATOM 695 N N . GLU A 1 86 ? -1.836 -3.462 -4.447 1.00 93.88 86 GLU A N 1
ATOM 696 C CA . GLU A 1 86 ? -1.549 -4.649 -5.256 1.00 93.88 86 GLU A CA 1
ATOM 697 C C . GLU A 1 86 ? -1.869 -4.449 -6.739 1.00 93.88 86 GLU A C 1
ATOM 699 O O . GLU A 1 86 ? -1.076 -4.847 -7.594 1.00 93.88 86 GLU A O 1
ATOM 704 N N . ARG A 1 87 ? -2.978 -3.773 -7.063 1.00 95.75 87 ARG A N 1
ATOM 705 C CA . ARG A 1 87 ? -3.289 -3.401 -8.449 1.00 95.75 87 ARG A CA 1
ATOM 706 C C . ARG A 1 87 ? -2.214 -2.482 -9.031 1.00 95.75 87 ARG A C 1
ATOM 708 O O . ARG A 1 87 ? -1.677 -2.780 -10.090 1.00 95.75 87 ARG A O 1
ATOM 715 N N . ARG A 1 88 ? -1.840 -1.420 -8.308 1.00 96.12 88 ARG A N 1
ATOM 716 C CA . ARG A 1 88 ? -0.806 -0.470 -8.758 1.00 96.12 88 ARG A CA 1
ATOM 717 C C . ARG A 1 88 ? 0.557 -1.140 -8.942 1.00 96.12 88 ARG A C 1
ATOM 719 O O . ARG A 1 88 ? 1.262 -0.816 -9.893 1.00 96.12 88 ARG A O 1
ATOM 726 N N . ILE A 1 89 ? 0.923 -2.072 -8.058 1.00 96.06 89 ILE A N 1
ATOM 727 C CA . ILE A 1 89 ? 2.150 -2.871 -8.183 1.00 96.06 89 ILE A CA 1
ATOM 728 C C . ILE A 1 89 ? 2.097 -3.716 -9.454 1.00 96.06 89 ILE A C 1
ATOM 730 O O . ILE A 1 89 ? 3.077 -3.736 -10.190 1.00 96.06 89 ILE A O 1
ATOM 734 N N . ARG A 1 90 ? 0.967 -4.378 -9.736 1.00 95.50 90 ARG A N 1
ATOM 735 C CA . ARG A 1 90 ? 0.804 -5.204 -10.940 1.00 95.50 90 ARG A CA 1
ATOM 736 C C . ARG A 1 90 ? 0.961 -4.381 -12.214 1.00 95.50 90 ARG A C 1
ATOM 738 O O . ARG A 1 90 ? 1.735 -4.772 -13.080 1.00 95.50 90 ARG A O 1
ATOM 745 N N . ASP A 1 91 ? 0.286 -3.238 -12.286 1.00 96.31 91 ASP A N 1
ATOM 746 C CA . ASP A 1 91 ? 0.338 -2.356 -13.453 1.00 96.31 91 ASP A CA 1
ATOM 747 C C . ASP A 1 91 ? 1.770 -1.832 -13.673 1.00 96.31 91 ASP A C 1
ATOM 749 O O . ASP A 1 91 ? 2.313 -1.919 -14.773 1.00 96.31 91 ASP A O 1
ATOM 753 N N . ALA A 1 92 ? 2.434 -1.363 -12.609 1.00 95.94 92 ALA A N 1
ATOM 754 C CA . ALA A 1 92 ? 3.810 -0.870 -12.682 1.00 95.94 92 ALA A CA 1
ATOM 755 C C . ALA A 1 92 ? 4.831 -1.973 -13.016 1.00 95.94 92 ALA A C 1
ATOM 757 O O . ALA A 1 92 ? 5.810 -1.715 -13.719 1.00 95.94 92 ALA A O 1
ATOM 758 N N . MET A 1 93 ? 4.614 -3.192 -12.513 1.00 96.19 93 MET A N 1
ATOM 759 C CA . MET A 1 93 ? 5.441 -4.363 -12.805 1.00 96.19 93 MET A CA 1
ATOM 760 C C . MET A 1 93 ? 5.318 -4.757 -14.278 1.00 96.19 93 MET A C 1
ATOM 762 O O . MET A 1 93 ? 6.340 -4.892 -14.943 1.00 96.19 93 MET A O 1
ATOM 766 N N . GLN A 1 94 ? 4.095 -4.842 -14.809 1.00 95.69 94 GLN A N 1
ATOM 767 C CA . GLN A 1 94 ? 3.847 -5.147 -16.220 1.00 95.69 94 GLN A CA 1
ATOM 768 C C . GLN A 1 94 ? 4.465 -4.086 -17.145 1.00 95.69 94 GLN A C 1
ATOM 770 O O . GLN A 1 94 ? 5.097 -4.405 -18.152 1.00 95.69 94 GLN A O 1
ATOM 775 N N . ASP A 1 95 ? 4.344 -2.812 -16.779 1.00 94.81 95 ASP A N 1
ATOM 776 C CA . ASP A 1 95 ? 4.989 -1.701 -17.477 1.00 94.81 95 ASP A CA 1
ATOM 777 C C . ASP A 1 95 ? 6.518 -1.834 -17.530 1.00 94.81 95 ASP A C 1
ATOM 779 O O . ASP A 1 95 ? 7.142 -1.524 -18.550 1.00 94.81 95 ASP A O 1
ATOM 783 N N . LEU A 1 96 ? 7.133 -2.257 -16.422 1.00 94.25 96 LEU A N 1
ATOM 784 C CA . LEU A 1 96 ? 8.575 -2.460 -16.327 1.00 94.25 96 LEU A CA 1
ATOM 785 C C . LEU A 1 96 ? 9.021 -3.694 -17.122 1.00 94.25 96 LEU A C 1
ATOM 787 O O . LEU A 1 96 ? 10.025 -3.624 -17.828 1.00 94.25 96 LEU A O 1
ATOM 791 N N . GLU A 1 97 ? 8.262 -4.790 -17.068 1.00 93.81 97 GLU A N 1
ATOM 792 C CA . GLU A 1 97 ? 8.497 -6.001 -17.863 1.00 93.81 97 GLU A CA 1
ATOM 793 C C . GLU A 1 97 ? 8.469 -5.703 -19.364 1.00 93.81 97 GLU A C 1
ATOM 795 O O . GLU A 1 97 ? 9.407 -6.057 -20.082 1.00 93.81 97 GLU A O 1
ATOM 800 N N . ASN A 1 98 ? 7.446 -4.983 -19.831 1.00 92.56 98 ASN A N 1
ATOM 801 C CA . ASN A 1 98 ? 7.327 -4.566 -21.227 1.00 92.56 98 ASN A CA 1
ATOM 802 C C . ASN A 1 98 ? 8.532 -3.726 -21.671 1.00 92.56 98 ASN A C 1
ATOM 804 O O . ASN A 1 98 ? 9.083 -3.942 -22.754 1.00 92.56 98 ASN A O 1
ATOM 808 N N . LEU A 1 99 ? 8.984 -2.798 -20.819 1.00 90.31 99 LEU A N 1
ATOM 809 C CA . LEU A 1 99 ? 10.156 -1.979 -21.114 1.00 90.31 99 LEU A CA 1
ATOM 810 C C . LEU A 1 99 ? 11.433 -2.831 -21.189 1.00 90.31 99 LEU A C 1
ATOM 812 O O . LEU A 1 99 ? 12.198 -2.690 -22.141 1.00 90.31 99 LEU A O 1
ATOM 816 N N . VAL A 1 100 ? 11.640 -3.754 -20.247 1.00 89.69 100 VAL A N 1
ATOM 817 C CA . VAL A 1 100 ? 12.791 -4.675 -20.255 1.00 89.69 100 VAL A CA 1
ATOM 818 C C . VAL A 1 100 ? 12.79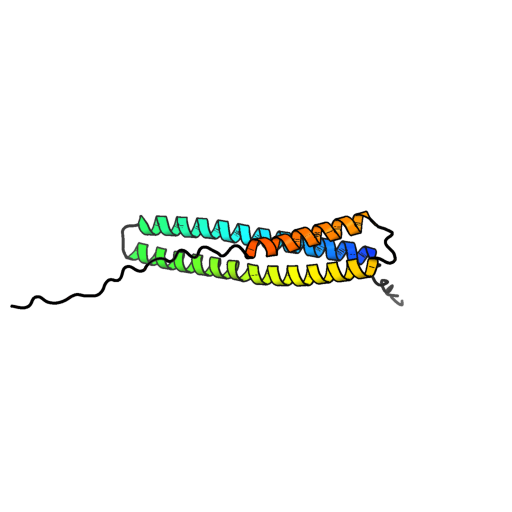8 -5.554 -21.509 1.00 89.69 100 VAL A C 1
ATOM 820 O O . VAL A 1 100 ? 13.860 -5.766 -22.095 1.00 89.69 100 VAL A O 1
ATOM 823 N N . LEU A 1 101 ? 11.635 -6.043 -21.954 1.00 87.94 101 LEU A N 1
ATOM 824 C CA . LEU A 1 101 ? 11.516 -6.826 -23.188 1.00 87.94 101 LEU A CA 1
ATOM 825 C C . LEU A 1 101 ? 11.906 -6.006 -24.422 1.00 87.94 101 LEU A C 1
ATOM 827 O O . LEU A 1 101 ? 12.654 -6.507 -25.258 1.00 87.94 101 LEU A O 1
ATOM 831 N N . SER A 1 102 ? 11.478 -4.743 -24.497 1.00 84.75 102 SER A N 1
ATOM 832 C CA . SER A 1 102 ? 11.819 -3.844 -25.611 1.00 84.75 102 SER A CA 1
ATOM 833 C C . SER A 1 102 ? 13.305 -3.458 -25.683 1.00 84.75 102 SER A C 1
ATOM 835 O O . SER A 1 102 ? 13.780 -3.016 -26.722 1.00 84.75 102 SER A O 1
ATOM 837 N N . MET A 1 103 ? 14.053 -3.625 -24.587 1.00 77.50 103 MET A N 1
ATOM 838 C CA . MET A 1 103 ? 15.473 -3.266 -24.490 1.00 77.50 103 MET A CA 1
ATOM 839 C C . MET A 1 103 ? 16.441 -4.390 -24.866 1.00 77.50 103 MET A C 1
ATOM 841 O O . MET A 1 103 ? 17.643 -4.134 -24.968 1.00 77.50 103 MET A O 1
ATOM 845 N N . LYS A 1 104 ? 15.959 -5.627 -25.053 1.00 63.88 104 LYS A N 1
ATOM 846 C CA . LYS A 1 104 ? 16.818 -6.787 -25.354 1.00 63.88 104 LYS A CA 1
ATOM 847 C C . LYS A 1 104 ? 17.682 -6.612 -26.613 1.00 63.88 104 LYS A C 1
ATOM 849 O O . LYS A 1 104 ? 18.698 -7.290 -26.709 1.00 63.88 104 LYS A O 1
ATOM 854 N N . ASP A 1 105 ? 17.345 -5.665 -27.487 1.00 58.12 105 ASP A N 1
ATOM 855 C CA . ASP A 1 105 ? 18.060 -5.406 -28.741 1.00 58.12 105 ASP A CA 1
ATOM 856 C C . ASP A 1 105 ? 19.139 -4.295 -28.656 1.00 58.12 105 ASP A C 1
ATOM 858 O O . ASP A 1 105 ? 19.757 -3.979 -29.669 1.00 58.12 105 ASP A O 1
ATOM 862 N N . GLY A 1 106 ? 19.416 -3.700 -27.481 1.00 58.69 106 GLY A N 1
ATOM 863 C CA . GLY A 1 106 ? 20.366 -2.569 -27.380 1.00 58.69 106 GLY A CA 1
ATOM 864 C C . GLY A 1 106 ? 20.911 -2.235 -25.984 1.00 58.69 106 GLY A C 1
ATOM 865 O O . GLY A 1 106 ? 21.092 -1.065 -25.656 1.00 58.69 106 GLY A O 1
ATOM 866 N N . ALA A 1 107 ? 21.122 -3.229 -25.119 1.00 59.81 107 ALA A N 1
ATOM 867 C CA . ALA A 1 107 ? 21.441 -2.995 -23.709 1.00 59.81 107 ALA A CA 1
ATOM 868 C C . ALA A 1 107 ? 22.904 -2.571 -23.445 1.00 59.81 107 ALA A C 1
ATOM 870 O O . ALA A 1 107 ? 23.785 -3.415 -23.301 1.00 59.81 107 ALA A O 1
ATOM 871 N N . GLU A 1 108 ? 23.138 -1.265 -23.287 1.00 61.72 108 GLU A N 1
ATOM 872 C CA . GLU A 1 108 ? 24.423 -0.693 -22.836 1.00 61.72 108 GLU A CA 1
ATOM 873 C C . GLU A 1 108 ? 24.558 -0.600 -21.294 1.00 61.72 108 GLU A C 1
ATOM 875 O O . GLU A 1 108 ? 25.654 -0.381 -20.787 1.00 61.72 108 GLU A O 1
ATOM 880 N N . ASP A 1 109 ? 23.477 -0.801 -20.519 1.00 73.56 109 ASP A N 1
ATOM 881 C CA . ASP A 1 109 ? 23.468 -0.648 -19.047 1.00 73.56 109 ASP A CA 1
ATOM 882 C C . ASP A 1 109 ? 22.966 -1.923 -18.336 1.00 73.56 109 ASP A C 1
ATOM 884 O O . ASP A 1 109 ? 21.786 -2.076 -17.997 1.00 73.56 109 ASP A O 1
ATOM 888 N N . ILE A 1 110 ? 23.890 -2.872 -18.144 1.00 81.50 110 ILE A N 1
ATOM 889 C CA . ILE A 1 110 ? 23.649 -4.183 -17.513 1.00 81.50 110 ILE A CA 1
ATOM 890 C C . ILE A 1 110 ? 23.163 -4.024 -16.064 1.00 81.50 110 ILE A C 1
ATOM 892 O O . ILE A 1 110 ? 22.305 -4.786 -15.614 1.00 81.50 110 ILE A O 1
ATOM 896 N N . GLU A 1 111 ? 23.674 -3.026 -15.341 1.00 85.44 111 GLU A N 1
ATOM 897 C CA . GLU A 1 111 ? 23.336 -2.781 -13.938 1.00 85.44 111 GLU A CA 1
ATOM 898 C C . GLU A 1 111 ? 21.881 -2.321 -13.791 1.00 85.44 111 GLU A C 1
ATOM 900 O O . GLU A 1 111 ? 21.123 -2.867 -12.983 1.00 85.44 111 GLU A O 1
ATOM 905 N N . ALA A 1 112 ? 21.442 -1.379 -14.632 1.00 85.75 112 ALA A N 1
ATOM 906 C CA . ALA A 1 112 ? 20.056 -0.922 -14.623 1.00 85.75 112 ALA A CA 1
ATOM 907 C C . ALA A 1 112 ? 19.067 -2.051 -14.968 1.00 85.75 112 ALA A C 1
ATOM 909 O O . ALA A 1 112 ? 17.986 -2.127 -14.376 1.00 85.75 112 ALA A O 1
ATOM 910 N N . LEU A 1 113 ? 19.438 -2.959 -15.880 1.00 87.50 113 LEU A N 1
ATOM 911 C CA . LEU A 1 113 ? 18.635 -4.144 -16.195 1.00 87.50 113 LEU A CA 1
ATOM 912 C C . LEU A 1 113 ? 18.608 -5.166 -15.056 1.00 87.50 113 LEU A C 1
ATOM 914 O O . LEU A 1 113 ? 17.560 -5.765 -14.812 1.00 87.50 113 LEU A O 1
ATOM 918 N N . ALA A 1 114 ? 19.727 -5.377 -14.362 1.00 90.00 114 ALA A N 1
ATOM 919 C CA . ALA A 1 114 ? 19.770 -6.243 -13.188 1.00 90.00 114 ALA A CA 1
ATOM 920 C C . ALA A 1 114 ? 18.835 -5.714 -12.089 1.00 90.00 114 ALA A C 1
ATOM 922 O O . ALA A 1 114 ? 17.983 -6.455 -11.602 1.00 90.00 114 ALA A O 1
ATOM 923 N N . SER A 1 115 ? 18.906 -4.412 -11.796 1.00 91.50 115 SER A N 1
ATOM 924 C CA . SER A 1 115 ? 18.031 -3.759 -10.817 1.00 91.50 115 SER A CA 1
ATOM 925 C C . SER A 1 115 ? 16.548 -3.817 -11.213 1.00 91.50 115 SER A C 1
ATOM 927 O O . SER A 1 115 ? 15.687 -4.060 -10.369 1.00 91.50 115 SER A O 1
ATOM 929 N N . ALA A 1 116 ? 16.226 -3.654 -12.502 1.00 92.31 116 ALA A N 1
ATOM 930 C CA . ALA A 1 116 ? 14.856 -3.805 -12.993 1.00 92.31 116 ALA A CA 1
ATOM 931 C C . ALA A 1 116 ? 14.315 -5.228 -12.780 1.00 92.31 116 ALA A C 1
ATOM 933 O O . ALA A 1 116 ? 13.186 -5.397 -12.321 1.00 92.31 116 ALA A O 1
ATOM 934 N N . LYS A 1 117 ? 15.124 -6.256 -13.067 1.00 91.69 117 LYS A N 1
ATOM 935 C CA . LYS A 1 117 ? 14.749 -7.662 -12.843 1.00 91.69 117 LYS A CA 1
ATOM 936 C C . LYS A 1 117 ? 14.551 -7.975 -11.363 1.00 91.69 117 LYS A C 1
ATOM 938 O O . LYS A 1 117 ? 13.611 -8.686 -11.021 1.00 91.69 117 LYS A O 1
ATOM 943 N N . GLU A 1 118 ? 15.400 -7.434 -10.494 1.00 94.38 118 GLU A N 1
AT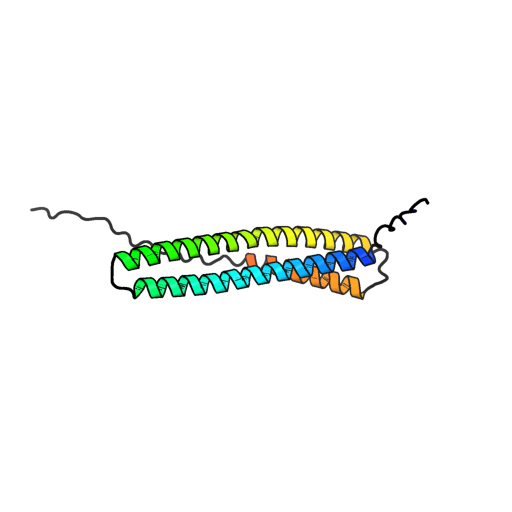OM 944 C CA . GLU A 1 118 ? 15.244 -7.569 -9.045 1.00 94.38 118 GLU A CA 1
ATOM 945 C C . GLU A 1 118 ? 13.941 -6.918 -8.560 1.00 94.38 118 GLU A C 1
ATOM 947 O O . GLU A 1 118 ? 13.187 -7.540 -7.815 1.00 94.38 118 GLU A O 1
ATOM 952 N N . ALA A 1 119 ? 13.621 -5.712 -9.041 1.00 94.12 119 ALA A N 1
ATOM 953 C CA . ALA A 1 119 ? 12.370 -5.035 -8.704 1.00 94.12 119 ALA A CA 1
ATOM 954 C C . ALA A 1 119 ? 11.133 -5.825 -9.171 1.00 94.12 119 ALA A C 1
ATOM 956 O O . ALA A 1 119 ? 10.153 -5.916 -8.432 1.00 94.12 119 ALA A O 1
ATOM 957 N N . ILE A 1 120 ? 11.188 -6.442 -10.358 1.00 94.06 120 ILE A N 1
ATOM 958 C CA . ILE A 1 120 ? 10.136 -7.347 -10.849 1.00 94.06 120 ILE A CA 1
ATOM 959 C C . ILE A 1 120 ? 10.014 -8.574 -9.938 1.00 94.06 120 ILE A C 1
ATOM 961 O O . ILE A 1 120 ? 8.910 -8.925 -9.538 1.00 94.06 120 ILE A O 1
ATOM 965 N N . ALA A 1 121 ? 11.126 -9.208 -9.553 1.00 94.31 121 ALA A N 1
ATOM 966 C CA . ALA A 1 121 ? 11.104 -10.368 -8.660 1.00 94.31 121 ALA A CA 1
ATOM 967 C C . ALA A 1 121 ? 10.531 -10.019 -7.274 1.00 94.31 121 ALA A C 1
ATOM 969 O O . ALA A 1 121 ? 9.695 -10.752 -6.738 1.00 94.31 121 ALA A O 1
ATOM 970 N N . ALA A 1 122 ? 10.921 -8.870 -6.716 1.00 92.31 122 ALA A N 1
ATOM 971 C CA . ALA A 1 122 ? 10.371 -8.354 -5.469 1.00 92.31 122 ALA A CA 1
ATOM 972 C C . ALA A 1 122 ? 8.858 -8.098 -5.583 1.00 92.31 122 ALA A C 1
ATOM 974 O O . ALA A 1 122 ? 8.098 -8.536 -4.719 1.00 92.31 122 ALA A O 1
ATOM 975 N N . ALA A 1 123 ? 8.398 -7.471 -6.670 1.00 92.94 123 ALA A N 1
ATOM 976 C CA . ALA A 1 123 ? 6.974 -7.274 -6.939 1.00 92.94 123 ALA A CA 1
ATOM 977 C C . ALA A 1 123 ? 6.218 -8.596 -7.171 1.00 92.94 123 ALA A C 1
ATOM 979 O O . ALA A 1 123 ? 5.092 -8.739 -6.711 1.00 92.94 123 ALA A O 1
ATOM 980 N N . ALA A 1 124 ? 6.826 -9.599 -7.802 1.00 92.56 124 ALA A N 1
ATOM 981 C CA . ALA A 1 124 ? 6.214 -10.915 -7.980 1.00 92.56 124 ALA A CA 1
ATOM 982 C C . ALA A 1 124 ? 6.045 -11.655 -6.640 1.00 92.56 124 ALA A C 1
ATOM 984 O O . ALA A 1 124 ? 5.008 -12.278 -6.396 1.00 92.56 124 ALA A O 1
ATOM 985 N N . SER A 1 125 ? 7.026 -11.539 -5.736 1.00 91.50 125 SER A N 1
ATOM 986 C CA . SER A 1 125 ? 6.966 -12.152 -4.400 1.00 91.50 125 SER A CA 1
ATOM 987 C C . SER A 1 125 ? 5.784 -11.645 -3.560 1.00 91.50 125 SER A C 1
ATOM 989 O O . SER A 1 125 ? 5.220 -12.402 -2.770 1.00 9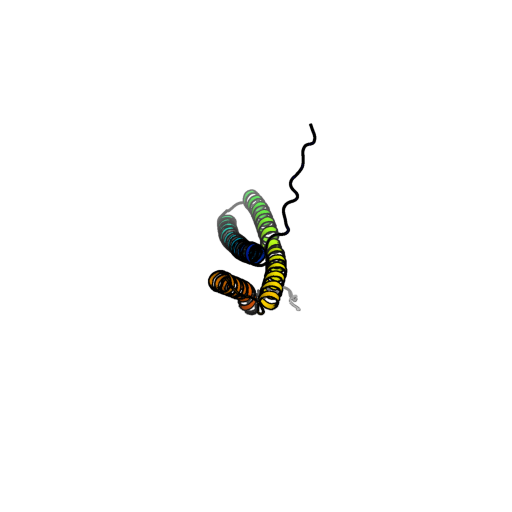1.50 125 SER A O 1
ATOM 991 N N . VAL A 1 126 ? 5.343 -10.399 -3.791 1.00 88.38 126 VAL A N 1
ATOM 992 C CA . VAL A 1 126 ? 4.145 -9.822 -3.161 1.00 88.38 126 VAL A CA 1
ATOM 993 C C . VAL A 1 126 ? 2.903 -10.667 -3.451 1.00 88.38 126 VAL A C 1
ATOM 995 O O . VAL A 1 126 ? 2.100 -10.891 -2.548 1.00 88.38 126 VAL A O 1
ATOM 998 N N . PHE A 1 127 ? 2.760 -11.160 -4.683 1.00 85.44 127 PHE A N 1
ATOM 999 C CA . PHE A 1 127 ? 1.608 -11.958 -5.102 1.00 85.44 127 PHE A CA 1
ATOM 1000 C C . PHE A 1 127 ? 1.760 -13.442 -4.753 1.00 85.44 127 PHE A C 1
ATOM 1002 O O . PHE A 1 127 ? 0.763 -14.091 -4.440 1.00 85.44 127 PHE A O 1
ATOM 1009 N N . ALA A 1 128 ? 2.985 -13.978 -4.730 1.00 79.12 128 ALA A N 1
ATOM 1010 C CA . ALA A 1 128 ? 3.236 -15.375 -4.361 1.00 79.12 128 ALA A CA 1
ATOM 1011 C C . ALA A 1 128 ? 2.743 -15.709 -2.937 1.00 79.12 128 ALA A C 1
ATOM 1013 O O . ALA A 1 128 ? 2.157 -16.769 -2.716 1.00 79.12 128 ALA A O 1
ATOM 1014 N N . SER A 1 129 ? 2.889 -14.775 -1.993 1.00 60.03 129 SER A N 1
ATOM 1015 C CA . SER A 1 129 ? 2.456 -14.949 -0.596 1.00 60.03 129 SER A CA 1
ATOM 1016 C C . SER A 1 129 ? 0.938 -14.829 -0.380 1.00 60.03 129 SER A C 1
ATOM 1018 O O . SER A 1 129 ? 0.446 -15.157 0.696 1.00 60.03 129 SER A O 1
ATOM 1020 N N . THR A 1 130 ? 0.168 -14.376 -1.377 1.00 50.78 130 THR A N 1
ATOM 1021 C CA . THR A 1 130 ? -1.303 -14.241 -1.265 1.00 50.78 130 THR A CA 1
ATOM 1022 C C . THR A 1 130 ? -2.065 -15.536 -1.563 1.00 50.78 130 THR A C 1
ATOM 1024 O O . THR A 1 130 ? -3.261 -15.615 -1.294 1.00 50.78 130 THR A O 1
ATOM 1027 N N . ASN A 1 131 ? -1.385 -16.576 -2.068 1.00 44.16 131 ASN A N 1
ATOM 1028 C CA . ASN A 1 131 ? -2.010 -17.861 -2.407 1.00 44.16 131 ASN A CA 1
ATOM 1029 C C . ASN A 1 131 ? -2.005 -18.879 -1.248 1.00 44.16 131 ASN A C 1
ATOM 1031 O O . ASN A 1 131 ? -2.591 -19.958 -1.350 1.00 44.16 131 ASN A O 1
ATOM 1035 N N . THR A 1 132 ? -1.405 -18.540 -0.105 1.00 38.72 132 THR A N 1
ATOM 1036 C CA . THR A 1 132 ? -1.672 -19.231 1.159 1.00 38.72 132 THR A CA 1
ATOM 1037 C C . THR A 1 132 ? -2.960 -18.679 1.750 1.00 38.72 132 THR A C 1
ATOM 1039 O O . THR A 1 132 ? -2.958 -17.689 2.477 1.00 38.72 132 THR A O 1
ATOM 1042 N N . LYS A 1 133 ? -4.063 -19.334 1.371 1.00 30.67 133 LYS A N 1
ATOM 1043 C CA . LYS A 1 133 ? -5.388 -19.307 2.004 1.00 30.67 133 LYS A CA 1
ATOM 1044 C C . LYS A 1 133 ? -5.321 -18.751 3.437 1.00 30.67 133 LYS A C 1
ATOM 1046 O O . LYS A 1 133 ? -4.683 -19.390 4.278 1.00 30.67 133 LYS A O 1
ATOM 1051 N N . PRO A 1 134 ? -6.001 -17.635 3.762 1.00 34.59 134 PRO A N 1
ATOM 1052 C CA . PRO A 1 134 ? -6.197 -17.299 5.157 1.00 34.59 134 PRO A CA 1
ATOM 1053 C C . PRO A 1 134 ? -7.001 -18.456 5.746 1.00 34.59 134 PRO A C 1
ATOM 1055 O O . PRO A 1 134 ? -8.092 -18.780 5.268 1.00 34.59 134 PRO A O 1
ATOM 1058 N N . ALA A 1 135 ? -6.426 -19.138 6.735 1.00 35.25 135 ALA A N 1
ATOM 1059 C CA . ALA A 1 135 ? -7.170 -20.013 7.617 1.00 35.25 135 ALA A CA 1
ATOM 1060 C C . ALA A 1 135 ? -8.175 -19.122 8.351 1.00 35.25 135 ALA A C 1
ATOM 1062 O O . ALA A 1 135 ? -7.903 -18.604 9.430 1.00 35.25 135 ALA A O 1
ATOM 1063 N N . VAL A 1 136 ? -9.313 -18.873 7.701 1.00 41.12 136 VAL A N 1
ATOM 1064 C CA . VAL A 1 136 ? -10.487 -18.307 8.337 1.00 41.12 136 VAL A CA 1
ATOM 1065 C C . VAL A 1 136 ? -10.852 -19.334 9.391 1.00 41.12 136 VAL A C 1
ATOM 1067 O O . VAL A 1 136 ? -11.302 -20.439 9.081 1.00 41.12 136 VAL A O 1
ATOM 1070 N N . SER A 1 137 ? -10.536 -18.990 10.632 1.00 39.03 137 SER A N 1
ATOM 1071 C CA . SER A 1 137 ? -11.091 -19.597 11.819 1.00 39.03 137 SER A CA 1
ATOM 1072 C C . SER A 1 137 ? -12.601 -19.638 11.628 1.00 39.03 137 SER A C 1
ATOM 1074 O O . SER A 1 137 ? -13.301 -18.634 11.743 1.00 39.03 137 SER A O 1
ATOM 1076 N N . ALA A 1 138 ? -13.097 -20.822 11.276 1.00 38.03 138 ALA A N 1
ATOM 1077 C CA . ALA A 1 138 ? -14.494 -21.161 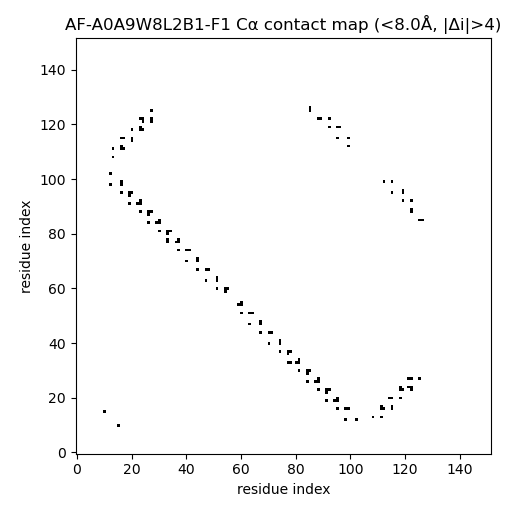11.410 1.00 38.03 138 ALA A CA 1
ATOM 1078 C C . ALA A 1 138 ? -14.792 -21.122 12.911 1.00 38.03 138 ALA A C 1
ATOM 1080 O O . ALA A 1 138 ? -14.622 -22.103 13.631 1.00 38.03 138 ALA A O 1
ATOM 1081 N N . SER A 1 139 ? -15.166 -19.941 13.394 1.00 37.25 139 SER A N 1
ATOM 1082 C CA . SER A 1 139 ? -15.859 -19.766 14.654 1.00 37.25 139 SER A CA 1
ATOM 1083 C C . SER A 1 139 ? -17.179 -20.519 14.535 1.00 37.25 139 SER A C 1
ATOM 1085 O O . SER A 1 139 ? -18.180 -20.022 14.019 1.00 37.25 139 SER A O 1
ATOM 1087 N N . ALA A 1 140 ? -17.143 -21.777 14.973 1.00 37.44 140 ALA A N 1
ATOM 1088 C CA . ALA A 1 140 ? -18.318 -22.559 15.289 1.00 37.44 140 ALA A CA 1
ATOM 1089 C C . ALA A 1 140 ? -19.201 -21.710 16.212 1.00 37.44 140 ALA A C 1
ATOM 1091 O O . ALA A 1 140 ? -18.837 -21.413 17.351 1.00 37.44 140 ALA A O 1
ATOM 1092 N N . LYS A 1 141 ? -20.341 -21.259 15.689 1.00 39.34 141 LYS A N 1
ATOM 1093 C CA . LYS A 1 141 ? -21.410 -20.708 16.516 1.00 39.34 141 LYS A CA 1
ATOM 1094 C C . LYS A 1 141 ? -21.877 -21.835 17.449 1.00 39.34 141 LYS A C 1
ATOM 1096 O O . LYS A 1 141 ? -22.139 -22.925 16.940 1.00 39.34 141 LYS A O 1
ATOM 1101 N N . PRO A 1 142 ? -21.993 -21.623 18.770 1.00 40.97 142 PRO A N 1
ATOM 1102 C CA . PRO A 1 142 ? -22.736 -22.550 19.605 1.00 40.97 142 PRO A CA 1
ATOM 1103 C C . PRO A 1 142 ? -24.215 -22.434 19.229 1.00 40.97 142 PRO A C 1
ATOM 1105 O O . PRO A 1 142 ? -24.816 -21.363 19.327 1.00 40.97 142 PRO A O 1
ATOM 1108 N N . ASP A 1 143 ? -24.769 -23.539 18.748 1.00 40.00 143 ASP A N 1
ATOM 1109 C CA . ASP A 1 143 ? -26.197 -23.721 18.526 1.00 40.00 143 ASP A CA 1
ATOM 1110 C C . ASP A 1 143 ? -26.898 -23.689 19.896 1.00 40.00 143 ASP A C 1
ATOM 1112 O O . ASP A 1 143 ? -26.799 -24.624 20.691 1.00 40.00 143 ASP A O 1
ATOM 1116 N N . VAL A 1 144 ? -27.522 -22.558 20.227 1.00 51.06 144 VAL A N 1
ATOM 1117 C CA . VAL A 1 144 ? -28.400 -22.413 21.393 1.00 51.06 144 VAL A CA 1
ATOM 1118 C C . VAL A 1 144 ? -29.797 -22.119 20.870 1.00 51.06 144 VAL A C 1
ATOM 1120 O O . VAL A 1 144 ? -30.194 -20.962 20.780 1.00 51.06 144 VAL A O 1
ATOM 1123 N N . SER A 1 145 ? -30.554 -23.170 20.551 1.00 44.94 145 SER A N 1
ATOM 1124 C CA . SER A 1 145 ? -32.017 -23.153 20.662 1.00 44.94 145 SER A CA 1
ATOM 1125 C C . SER A 1 145 ? -32.632 -24.544 20.485 1.00 44.94 145 SER A C 1
ATOM 1127 O O . SER A 1 145 ? -32.893 -24.972 19.368 1.00 44.94 145 SER A O 1
ATOM 1129 N N . ALA A 1 146 ? -32.963 -25.208 21.593 1.00 44.12 146 ALA A N 1
ATOM 1130 C CA . ALA A 1 146 ? -34.137 -26.080 21.671 1.00 44.12 146 ALA A CA 1
ATOM 1131 C C . ALA A 1 146 ? -34.533 -26.272 23.142 1.00 44.12 146 ALA A C 1
ATOM 1133 O O . ALA A 1 146 ? -34.203 -27.263 23.785 1.00 44.12 146 ALA A O 1
ATOM 1134 N N . SER A 1 147 ? -35.247 -25.284 23.683 1.00 50.41 147 SER A N 1
ATOM 1135 C CA . SER A 1 147 ? -36.134 -25.523 24.820 1.00 50.41 147 SER A CA 1
ATOM 1136 C C . SER A 1 147 ? -37.272 -26.427 24.348 1.00 50.41 147 SER A C 1
ATOM 1138 O O . SER A 1 147 ? -38.112 -25.989 23.564 1.00 50.41 147 SER A O 1
ATOM 1140 N N . ALA A 1 148 ? -37.309 -27.667 24.830 1.00 46.75 148 ALA A N 1
ATOM 1141 C CA . ALA A 1 148 ? -38.487 -28.519 24.764 1.00 46.75 148 ALA A CA 1
ATOM 1142 C C . ALA A 1 148 ? -38.997 -28.767 26.191 1.00 46.75 148 ALA A C 1
ATOM 1144 O O . ALA A 1 148 ? -38.284 -29.227 27.078 1.00 46.75 148 ALA A O 1
ATOM 1145 N N . LYS A 1 149 ? -40.242 -28.345 26.365 1.00 57.50 149 LYS A N 1
ATOM 1146 C CA . LYS A 1 149 ? -41.132 -28.356 27.529 1.00 57.50 149 LYS A CA 1
ATOM 1147 C C . LYS A 1 149 ? -41.250 -29.757 28.175 1.00 57.50 149 LYS A C 1
ATOM 1149 O O . LYS A 1 149 ? -41.217 -30.735 27.431 1.00 57.50 149 LYS A O 1
ATOM 1154 N N . PRO A 1 150 ? -41.459 -29.880 29.501 1.00 54.28 150 PRO A N 1
ATOM 1155 C CA . PRO A 1 150 ? -41.777 -31.166 30.119 1.00 54.28 150 PRO A CA 1
ATOM 1156 C C . PRO A 1 150 ? -43.228 -31.560 29.799 1.00 54.28 150 PRO A C 1
ATOM 1158 O O . PRO A 1 150 ? -44.124 -30.710 29.832 1.00 54.28 150 PRO A O 1
ATOM 1161 N N . ALA A 1 151 ? -43.444 -32.832 29.469 1.00 59.38 151 ALA A N 1
ATOM 1162 C CA . ALA A 1 151 ? -44.761 -33.446 29.342 1.00 59.38 151 ALA A CA 1
ATOM 1163 C C . ALA A 1 151 ? -45.009 -34.348 30.561 1.00 59.38 151 ALA A C 1
ATOM 1165 O O . ALA A 1 151 ? -44.125 -35.135 30.887 1.00 59.38 151 ALA A O 1
ATOM 1166 N N . GLU A 1 152 ? -46.189 -34.149 31.165 1.00 48.94 152 GLU A N 1
ATOM 1167 C CA . GLU A 1 152 ? -46.905 -34.932 32.200 1.00 48.94 152 GLU A CA 1
ATOM 1168 C C . GLU A 1 152 ? -46.148 -35.485 33.417 1.00 48.94 152 GLU A C 1
ATOM 1170 O O . GLU A 1 152 ? -45.344 -36.432 33.289 1.00 48.94 152 GLU A O 1
#

Foldseek 3Di:
DDPPDPPDDDDPLLRVLLVLLVQLVVLLVVLVVLVVVLVVLVVVLVVLVVVLVPDDDDVVNVVSVVVSVVSVVVSVVSVVCNVVSLVSSVVSLVVSVVSLVVCPVPDPDPPSSVSSVVSSVSSVVSVVVVPPDDPPPPPPDPDDDDDDDDDD